Protein AF-A0A6A6MED4-F1 (afdb_monomer)

Solvent-accessible surface area (backbone atoms only — not comparable to full-atom values): 9917 Å² total; per-residue (Å²): 106,81,43,70,59,86,82,68,48,60,81,62,64,52,52,98,90,41,84,28,39,31,24,43,84,86,39,40,51,46,70,70,73,48,76,74,73,55,22,62,49,53,51,54,48,35,76,74,72,52,88,84,48,65,43,88,60,64,95,52,92,71,69,58,45,78,42,70,48,74,38,52,61,80,68,63,95,89,58,59,67,71,60,46,52,56,38,51,54,53,29,74,64,26,31,11,60,83,70,38,28,28,45,46,18,44,32,31,41,21,44,95,86,66,38,67,38,61,69,56,54,77,60,46,29,54,33,47,72,68,51,46,52,50,48,60,33,30,63,26,13,64,72,26,61,83,58,86,82,63,78,54,70,32,72,39,38,60,74,49,40,32,62,89,84,11,53,52,54,75,74,107

Structure (mmCIF, N/CA/C/O backbone):
data_AF-A0A6A6MED4-F1
#
_entry.id   AF-A0A6A6MED4-F1
#
loop_
_atom_site.group_PDB
_atom_site.id
_atom_site.type_symbol
_atom_site.label_atom_id
_atom_site.label_alt_id
_atom_site.label_comp_id
_atom_site.label_asym_id
_atom_site.label_entity_id
_atom_site.label_seq_id
_atom_site.pdbx_PDB_ins_code
_atom_site.Cartn_x
_atom_site.Cartn_y
_atom_site.Cartn_z
_atom_site.occupancy
_atom_site.B_iso_or_equiv
_atom_site.auth_seq_id
_atom_site.auth_comp_id
_atom_site.auth_asym_id
_atom_site.auth_atom_id
_atom_site.pdbx_PDB_model_num
ATOM 1 N N . MET A 1 1 ? -13.338 -22.837 5.989 1.00 87.94 1 MET A N 1
ATOM 2 C CA . MET A 1 1 ? -12.385 -22.627 7.101 1.00 87.94 1 MET A CA 1
ATOM 3 C C . MET A 1 1 ? -11.878 -21.190 7.042 1.00 87.94 1 MET A C 1
ATOM 5 O O . MET A 1 1 ? -11.805 -20.652 5.947 1.00 87.94 1 MET A O 1
ATOM 9 N N . LEU A 1 2 ? -11.573 -20.548 8.177 1.00 92.19 2 LEU A N 1
ATOM 10 C CA . LEU A 1 2 ? -10.933 -19.224 8.168 1.00 92.19 2 LEU A CA 1
ATOM 11 C C . LEU A 1 2 ? -9.407 -19.373 8.134 1.00 92.19 2 LEU A C 1
ATOM 13 O O . LEU A 1 2 ? -8.852 -20.182 8.876 1.00 92.19 2 LEU A O 1
ATOM 17 N N . LYS A 1 3 ? -8.736 -18.579 7.297 1.00 93.06 3 LYS A N 1
ATOM 18 C CA . LYS A 1 3 ? -7.276 -18.570 7.112 1.00 93.06 3 LYS A CA 1
ATOM 19 C C . LYS A 1 3 ? -6.707 -17.153 7.134 1.00 93.06 3 LYS A C 1
ATOM 21 O O . LYS A 1 3 ? -7.428 -16.178 6.936 1.00 93.06 3 LYS A O 1
ATOM 26 N N . ILE A 1 4 ? -5.402 -17.040 7.362 1.00 93.31 4 ILE A N 1
ATOM 27 C CA . ILE A 1 4 ? -4.682 -15.761 7.328 1.00 93.31 4 ILE A CA 1
ATOM 28 C C . ILE A 1 4 ? -4.469 -15.351 5.856 1.00 93.31 4 ILE A C 1
ATOM 30 O O . ILE A 1 4 ? -4.000 -16.183 5.078 1.00 93.31 4 ILE A O 1
ATOM 34 N N . PRO A 1 5 ? -4.773 -14.102 5.451 1.00 92.25 5 PRO A N 1
ATOM 35 C CA . PRO A 1 5 ? -4.517 -13.629 4.094 1.00 92.25 5 PRO A CA 1
ATOM 36 C C . PRO A 1 5 ? -3.013 -13.572 3.795 1.00 92.25 5 PRO A C 1
ATOM 38 O O . PRO A 1 5 ? -2.262 -12.842 4.447 1.00 92.25 5 PRO A O 1
ATOM 41 N N . GLU A 1 6 ? -2.576 -14.307 2.775 1.00 91.12 6 GLU A N 1
ATOM 42 C CA . GLU A 1 6 ? -1.161 -14.438 2.401 1.00 91.12 6 GLU A CA 1
ATOM 43 C C . GLU A 1 6 ? -0.527 -13.088 2.023 1.00 91.12 6 GLU A C 1
ATOM 45 O O . GLU A 1 6 ? 0.561 -12.716 2.482 1.00 91.12 6 GLU A O 1
ATOM 50 N N . HIS A 1 7 ? -1.246 -12.297 1.228 1.00 93.38 7 HIS A N 1
ATOM 51 C CA . HIS A 1 7 ? -0.718 -11.074 0.632 1.00 93.38 7 HIS A CA 1
ATOM 52 C C . HIS A 1 7 ? -1.040 -9.803 1.429 1.00 93.38 7 HIS A C 1
ATOM 54 O O . HIS A 1 7 ? -0.959 -8.691 0.910 1.00 93.38 7 HIS A O 1
ATOM 60 N N . GLN A 1 8 ? -1.343 -9.917 2.728 1.00 93.31 8 GLN A N 1
ATOM 61 C CA . GLN A 1 8 ? -1.569 -8.739 3.566 1.00 93.31 8 GLN A CA 1
ATOM 62 C C . GLN A 1 8 ? -0.283 -7.896 3.694 1.00 93.31 8 GLN A C 1
ATOM 64 O O . GLN A 1 8 ? 0.747 -8.363 4.206 1.00 93.31 8 GLN A O 1
ATOM 69 N N . VAL A 1 9 ? -0.346 -6.633 3.254 1.00 93.88 9 VAL A N 1
ATOM 70 C CA . VAL A 1 9 ? 0.779 -5.675 3.297 1.00 93.88 9 VAL A CA 1
ATOM 71 C C . VAL A 1 9 ? 0.635 -4.590 4.369 1.00 93.88 9 VAL A C 1
ATOM 73 O O . VAL A 1 9 ? 1.629 -3.979 4.751 1.00 93.88 9 VAL A O 1
ATOM 76 N N . ALA A 1 10 ? -0.575 -4.360 4.885 1.00 92.12 10 ALA A N 1
ATOM 77 C CA . ALA A 1 10 ? -0.867 -3.336 5.887 1.00 92.12 10 ALA A CA 1
ATOM 78 C C . ALA A 1 10 ? -1.940 -3.802 6.891 1.00 92.12 10 ALA A C 1
ATOM 80 O O . ALA A 1 10 ? -2.568 -4.845 6.720 1.00 92.12 10 ALA A O 1
ATOM 81 N N . GLY A 1 11 ? -2.154 -3.020 7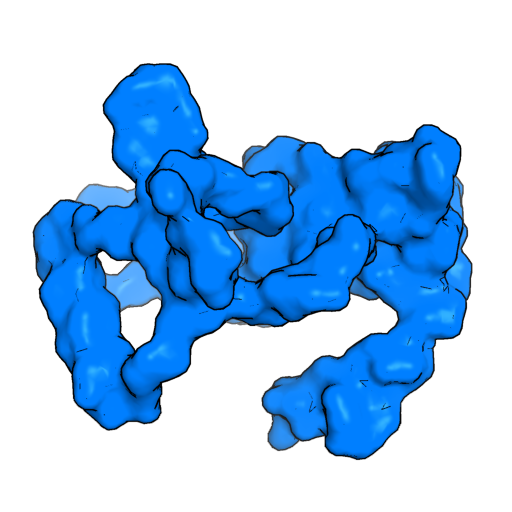.953 1.00 89.44 11 GLY A N 1
ATOM 82 C CA . GLY A 1 11 ? -3.084 -3.364 9.037 1.00 89.44 11 GLY A CA 1
ATOM 83 C C . GLY A 1 11 ? -2.508 -4.365 10.047 1.00 89.44 11 GLY A C 1
ATOM 84 O O . GLY A 1 11 ? -1.309 -4.647 10.035 1.00 89.44 11 GLY A O 1
ATOM 85 N N . HIS A 1 12 ? -3.356 -4.854 10.955 1.00 88.69 12 HIS A N 1
ATOM 86 C CA . HIS A 1 12 ? -2.990 -5.890 11.924 1.00 88.69 12 HIS A CA 1
ATOM 87 C C . HIS A 1 12 ? -3.063 -7.263 11.255 1.00 88.69 12 HIS A C 1
ATOM 89 O O . HIS A 1 12 ? -4.099 -7.625 10.690 1.00 88.69 12 HIS A O 1
ATOM 95 N N . LYS A 1 13 ? -1.952 -8.001 11.289 1.00 88.75 13 LYS A N 1
ATOM 96 C CA . LYS A 1 13 ? -1.906 -9.393 10.840 1.00 88.75 13 LYS A CA 1
ATOM 97 C C . LYS A 1 13 ? -2.374 -10.291 11.973 1.00 88.75 13 LYS A C 1
ATOM 99 O O . LYS A 1 13 ? -2.020 -10.042 13.122 1.00 88.75 13 LYS A O 1
ATOM 104 N N . ALA A 1 14 ? -3.133 -11.326 11.635 1.00 90.50 14 ALA A N 1
ATOM 105 C CA . ALA A 1 14 ? -3.451 -12.373 12.588 1.00 90.50 14 ALA A CA 1
ATOM 106 C C . ALA A 1 14 ? -2.176 -13.193 12.841 1.00 90.50 14 ALA A C 1
ATOM 108 O O . ALA A 1 14 ? -1.680 -13.858 11.934 1.00 90.50 14 ALA A O 1
ATOM 109 N N . CYS A 1 15 ? -1.592 -13.087 14.033 1.00 87.88 15 CYS A N 1
ATOM 110 C CA . CYS A 1 15 ? -0.413 -13.860 14.428 1.00 87.88 15 CYS A CA 1
ATOM 111 C C . CYS A 1 15 ? -0.277 -13.912 15.955 1.00 87.88 15 CYS A C 1
ATOM 113 O O . CYS A 1 15 ? -0.666 -12.973 16.641 1.00 87.88 15 CYS A O 1
ATOM 115 N N . HIS A 1 16 ? 0.286 -14.999 16.493 1.00 85.62 16 HIS A N 1
ATOM 116 C CA . HIS A 1 16 ? 0.609 -15.136 17.926 1.00 85.62 16 HIS A CA 1
ATOM 117 C C . HIS A 1 16 ? -0.554 -14.793 18.883 1.00 85.62 16 HIS A C 1
ATOM 119 O O . HIS A 1 16 ? -0.364 -14.104 19.881 1.00 85.62 16 HIS A O 1
ATOM 125 N N . GLY A 1 17 ? -1.776 -15.230 18.559 1.00 82.12 17 GLY A N 1
ATOM 126 C CA . GLY A 1 17 ? -2.973 -14.950 19.366 1.00 82.12 17 GLY A CA 1
ATOM 127 C C . GLY A 1 17 ? -3.565 -13.546 19.186 1.00 82.12 17 GLY A C 1
ATOM 128 O O . GLY A 1 17 ? -4.625 -13.265 19.738 1.00 82.12 17 GLY A O 1
ATOM 129 N N . LEU A 1 18 ? -2.940 -12.677 18.385 1.00 86.50 18 LEU A N 1
ATOM 130 C CA . LEU A 1 18 ? -3.517 -11.396 17.989 1.00 86.50 18 LEU A CA 1
ATOM 131 C C . LEU A 1 18 ? -4.531 -11.607 16.868 1.00 86.50 18 LEU A C 1
ATOM 133 O O . LEU A 1 18 ? -4.227 -12.223 15.841 1.00 86.50 18 LEU A O 1
ATOM 137 N N . LEU A 1 19 ? -5.725 -11.049 17.050 1.00 88.88 19 LEU A N 1
ATOM 138 C CA . LEU A 1 19 ? -6.741 -11.024 16.012 1.00 88.88 19 LEU A CA 1
ATOM 139 C C . LEU A 1 19 ? -6.333 -10.034 14.909 1.00 88.88 19 LEU A C 1
ATOM 141 O O . LEU A 1 19 ? -5.978 -8.883 15.164 1.00 88.88 19 LEU A O 1
ATOM 145 N N . GLY A 1 20 ? -6.402 -10.490 13.665 1.00 92.81 20 GLY A N 1
ATOM 146 C CA . GLY A 1 20 ? -6.184 -9.678 12.475 1.00 92.81 20 GLY A CA 1
ATOM 147 C C . GLY A 1 20 ? -7.156 -10.081 11.379 1.00 92.81 20 GLY A C 1
ATOM 148 O O . GLY A 1 20 ? -8.110 -10.815 11.632 1.00 92.81 20 GLY A O 1
ATOM 149 N N . ALA A 1 21 ? -6.930 -9.583 10.167 1.00 93.25 21 ALA A N 1
ATOM 150 C CA . ALA A 1 21 ? -7.777 -9.962 9.047 1.00 93.25 21 ALA A CA 1
ATOM 151 C C . ALA A 1 21 ? -7.709 -11.470 8.765 1.00 93.25 21 ALA A C 1
ATOM 153 O O . ALA A 1 21 ? -6.644 -12.079 8.880 1.00 93.25 21 ALA A O 1
ATOM 154 N N . LEU A 1 22 ? -8.848 -12.039 8.379 1.00 94.31 22 LEU A N 1
ATOM 155 C CA . LEU A 1 22 ? -9.012 -13.438 7.999 1.00 94.31 22 LEU A CA 1
ATOM 156 C C . LEU A 1 22 ? -9.726 -13.532 6.652 1.00 94.31 22 LEU A C 1
ATOM 158 O O . LEU A 1 22 ? -10.355 -12.579 6.201 1.00 94.31 22 LEU A O 1
ATOM 162 N N . MET A 1 23 ? -9.636 -14.689 6.013 1.00 93.12 23 MET A N 1
ATOM 163 C CA . MET A 1 23 ? -10.315 -14.989 4.758 1.00 93.12 23 MET A CA 1
ATOM 164 C C . MET A 1 23 ? -10.987 -16.355 4.841 1.00 93.12 23 MET A C 1
ATOM 166 O O . MET A 1 23 ? -10.463 -17.242 5.514 1.00 93.12 23 MET A O 1
ATOM 170 N N . ASP A 1 24 ? -12.120 -16.538 4.169 1.00 92.94 24 ASP A N 1
ATOM 171 C CA . ASP A 1 24 ? -12.714 -17.865 3.982 1.00 92.94 24 ASP A CA 1
ATOM 172 C C . ASP A 1 24 ? -12.263 -18.537 2.670 1.00 92.94 24 ASP A C 1
ATOM 174 O O . ASP A 1 24 ? -11.479 -17.994 1.888 1.00 92.94 24 ASP A O 1
ATOM 178 N N . ASP A 1 25 ? -12.757 -19.747 2.420 1.00 91.69 25 ASP A N 1
ATOM 179 C CA . ASP A 1 25 ? -12.428 -20.501 1.205 1.00 91.69 25 ASP A CA 1
ATOM 180 C C . ASP A 1 25 ? -13.105 -19.938 -0.057 1.00 91.69 25 ASP A C 1
ATOM 182 O O . ASP A 1 25 ? -12.711 -20.287 -1.166 1.00 91.69 25 ASP A O 1
ATOM 186 N N . SER A 1 26 ? -14.083 -19.036 0.096 1.00 90.06 26 SER A N 1
ATOM 187 C CA . SER A 1 26 ? -14.739 -18.329 -1.011 1.00 90.06 26 SER A CA 1
ATOM 188 C C . SER A 1 26 ? -14.033 -17.024 -1.402 1.00 90.06 26 SER A C 1
ATOM 190 O O . SER A 1 26 ? -14.463 -16.347 -2.334 1.00 90.06 26 SER A O 1
ATOM 192 N N . GLY A 1 27 ? -12.948 -16.661 -0.706 1.00 88.25 27 GLY A N 1
ATOM 193 C CA . GLY A 1 27 ? -12.207 -15.423 -0.946 1.00 88.25 27 GLY A CA 1
ATOM 194 C C . GLY A 1 27 ? -12.848 -14.184 -0.315 1.00 88.25 27 GLY A C 1
ATOM 195 O O . GLY A 1 27 ? -12.511 -13.064 -0.697 1.00 88.25 27 GLY A O 1
ATOM 196 N N . ARG A 1 28 ? -13.773 -14.342 0.644 1.00 90.25 28 ARG A N 1
ATOM 197 C CA . ARG A 1 28 ? -14.314 -13.205 1.406 1.00 90.25 28 ARG A CA 1
ATOM 198 C C . ARG A 1 28 ? -13.324 -12.773 2.472 1.00 90.25 28 ARG A C 1
ATOM 200 O O . ARG A 1 28 ? -12.792 -13.607 3.204 1.00 90.25 28 ARG A O 1
ATOM 207 N N . PHE A 1 29 ? -13.113 -11.466 2.573 1.00 91.00 29 PHE A N 1
ATOM 208 C CA . PHE A 1 29 ? -12.184 -10.863 3.518 1.00 91.00 29 PHE A CA 1
ATOM 209 C C . PHE A 1 29 ? -12.921 -10.374 4.772 1.00 91.00 29 PHE A C 1
ATOM 211 O O . PHE A 1 29 ? -13.834 -9.553 4.700 1.00 91.00 29 PHE A O 1
ATOM 218 N N . TYR A 1 30 ? -12.494 -10.854 5.936 1.00 92.25 30 TYR A N 1
ATOM 219 C CA . TYR A 1 30 ? -13.060 -10.538 7.243 1.00 92.25 30 TYR A CA 1
ATOM 220 C C . TYR A 1 30 ? -12.079 -9.678 8.027 1.00 92.25 30 TYR A C 1
ATOM 222 O O . TYR A 1 30 ? -11.047 -10.153 8.507 1.00 92.25 30 TYR A O 1
ATOM 230 N N . LYS A 1 31 ? -12.403 -8.394 8.169 1.00 92.00 31 LYS A N 1
ATOM 231 C CA . LYS A 1 31 ? -11.623 -7.449 8.965 1.00 92.00 31 LYS A CA 1
ATOM 232 C C . LYS A 1 31 ? -12.239 -7.324 10.366 1.00 92.00 31 LYS A C 1
ATOM 234 O O . LYS A 1 31 ? -13.412 -6.969 10.461 1.00 92.00 31 LYS A O 1
ATOM 239 N N . PRO A 1 32 ? -11.476 -7.564 11.447 1.00 93.19 32 PRO A N 1
ATOM 240 C CA . PRO A 1 32 ? -11.947 -7.307 12.802 1.00 93.19 32 PRO A CA 1
ATOM 241 C C . PRO A 1 32 ? -12.341 -5.843 12.977 1.00 93.19 32 PRO A C 1
ATOM 243 O O . PRO A 1 32 ? -11.618 -4.946 12.525 1.00 93.19 32 PRO A O 1
ATOM 246 N N . LEU A 1 33 ? -13.462 -5.609 13.658 1.00 93.00 33 LEU A N 1
ATOM 247 C CA . LEU A 1 33 ? -13.862 -4.259 14.031 1.00 93.00 33 LEU A CA 1
ATOM 248 C C . LEU A 1 33 ? -12.828 -3.682 14.991 1.00 93.00 33 LEU A C 1
ATOM 250 O O . LEU A 1 33 ? -12.393 -4.342 15.932 1.00 93.00 33 LEU A O 1
ATOM 254 N N . GLN A 1 34 ? -12.399 -2.459 14.705 1.00 90.31 34 GLN A N 1
ATOM 255 C CA . GLN A 1 34 ? -11.496 -1.743 15.592 1.00 90.31 34 GLN A CA 1
ATOM 256 C C . GLN A 1 34 ? -12.268 -1.197 16.789 1.00 90.31 34 GLN A C 1
ATOM 258 O O . GLN A 1 34 ? -13.436 -0.836 16.645 1.00 90.31 34 GLN A O 1
ATOM 263 N N . ASP A 1 35 ? -11.571 -1.065 17.915 1.00 86.56 35 ASP A N 1
ATOM 264 C CA . ASP A 1 35 ? -12.110 -0.430 19.114 1.00 86.56 35 ASP A CA 1
ATOM 265 C C . ASP A 1 35 ? -12.560 1.016 18.854 1.00 86.56 35 ASP A C 1
ATOM 267 O O . ASP A 1 35 ? -12.169 1.669 17.869 1.00 86.56 35 ASP A O 1
ATOM 271 N N . ASP A 1 36 ? -13.336 1.527 19.808 1.00 85.88 36 ASP A N 1
ATOM 272 C CA . ASP A 1 36 ? -13.937 2.857 19.794 1.00 85.88 36 ASP A CA 1
ATOM 273 C C . ASP A 1 36 ? -14.889 3.049 18.600 1.00 85.88 36 ASP A C 1
ATOM 275 O O . ASP A 1 36 ? -15.359 2.110 17.959 1.00 85.88 36 ASP A O 1
ATOM 279 N N . GLU A 1 37 ? -15.134 4.305 18.241 1.00 89.31 37 GLU A N 1
ATOM 280 C CA . GLU A 1 37 ? -15.983 4.699 17.117 1.00 89.31 37 GLU A CA 1
ATOM 281 C C . GLU A 1 37 ? -15.449 4.274 15.735 1.00 89.31 37 GLU A C 1
ATOM 283 O O . GLU A 1 37 ? -16.112 4.488 14.724 1.00 89.31 37 GLU A O 1
ATOM 288 N N . ARG A 1 38 ? -14.249 3.688 15.635 1.00 90.44 38 ARG A N 1
ATOM 289 C CA . ARG A 1 38 ? -13.646 3.332 14.337 1.00 90.44 38 ARG A CA 1
ATOM 290 C C . ARG A 1 38 ? -14.356 2.152 13.681 1.00 90.44 38 ARG A C 1
ATOM 292 O O . ARG A 1 38 ? -14.674 2.236 12.497 1.00 90.44 38 ARG A O 1
ATOM 299 N N . GLY A 1 39 ? -14.615 1.084 14.438 1.00 92.75 39 GLY A N 1
ATOM 300 C CA . GLY A 1 39 ? -15.337 -0.091 13.950 1.00 92.75 39 GLY A CA 1
ATOM 301 C C . GLY A 1 39 ? -16.755 0.252 13.473 1.00 92.75 39 GLY A C 1
ATOM 302 O O . GLY A 1 39 ? -17.054 0.038 12.296 1.00 92.75 39 GLY A O 1
ATOM 303 N N . PRO A 1 40 ? -17.610 0.852 14.324 1.00 93.50 40 PRO A N 1
ATOM 304 C CA . PRO A 1 40 ? -18.970 1.244 13.946 1.00 93.50 40 PRO A CA 1
ATOM 305 C C . PRO A 1 40 ? -19.039 2.222 12.765 1.00 93.50 40 PRO A C 1
ATOM 307 O O . PRO A 1 40 ? -19.928 2.101 11.917 1.00 93.50 40 PRO A O 1
ATOM 310 N N . ARG A 1 41 ? -18.087 3.162 12.651 1.00 92.31 41 ARG A N 1
ATOM 311 C CA . ARG A 1 41 ? -18.010 4.075 11.497 1.00 92.31 41 ARG A CA 1
ATOM 312 C C . ARG A 1 41 ? -17.665 3.351 10.204 1.00 92.31 41 ARG A C 1
ATOM 314 O O . ARG A 1 41 ? -18.262 3.659 9.178 1.00 92.31 41 ARG A O 1
ATOM 321 N N . GLU A 1 42 ? -16.731 2.401 10.238 1.00 92.56 42 GLU A N 1
ATOM 322 C CA . GLU A 1 42 ? -16.388 1.601 9.058 1.00 92.56 42 GLU A CA 1
ATOM 323 C C . GLU A 1 42 ? -17.582 0.752 8.599 1.00 92.56 42 GLU A C 1
ATOM 325 O O . GLU A 1 42 ? -17.896 0.741 7.411 1.00 92.56 42 GLU A O 1
ATOM 330 N N . VAL A 1 43 ? -18.311 0.128 9.532 1.00 92.44 43 VAL A N 1
ATOM 331 C CA . VAL A 1 43 ? -19.543 -0.622 9.223 1.00 92.44 43 VAL A CA 1
ATOM 332 C C . VAL A 1 43 ? -20.601 0.285 8.600 1.00 92.44 43 VAL A C 1
ATOM 334 O O . VAL A 1 43 ? -21.133 -0.040 7.542 1.00 92.44 43 VAL A O 1
ATOM 337 N N . THR A 1 44 ? -20.877 1.436 9.219 1.00 92.81 44 THR A N 1
ATOM 338 C CA . THR A 1 44 ? -21.852 2.413 8.705 1.00 92.81 44 THR A CA 1
ATOM 339 C C . THR A 1 44 ? -21.475 2.906 7.306 1.00 92.81 44 THR A C 1
ATOM 341 O O . THR A 1 44 ? -22.345 3.051 6.449 1.00 92.81 44 THR A O 1
ATOM 344 N N . PHE A 1 45 ? -20.183 3.138 7.052 1.00 92.31 45 PHE A N 1
ATOM 345 C CA . PHE A 1 45 ? -19.688 3.540 5.737 1.00 92.31 45 PHE A CA 1
ATOM 346 C C . PHE A 1 45 ? -19.930 2.459 4.678 1.00 92.31 45 PHE A C 1
ATOM 348 O O . PHE A 1 45 ? -20.496 2.753 3.630 1.00 92.31 45 PHE A O 1
ATOM 355 N N . TYR A 1 46 ? -19.553 1.204 4.936 1.00 90.94 46 TYR A N 1
ATOM 356 C CA . TYR A 1 46 ? -19.780 0.139 3.955 1.00 90.94 46 TYR A CA 1
ATOM 357 C C . TYR A 1 46 ? -21.272 -0.149 3.756 1.00 90.94 46 TYR A C 1
ATOM 359 O O . TYR A 1 46 ? -21.709 -0.317 2.622 1.00 90.94 46 TYR A O 1
ATOM 367 N N . ALA A 1 47 ? -22.081 -0.104 4.817 1.00 90.62 47 ALA A N 1
ATOM 368 C CA . ALA A 1 47 ? -23.529 -0.274 4.709 1.00 90.62 47 ALA A CA 1
ATOM 369 C C . ALA A 1 47 ? -24.197 0.788 3.813 1.00 90.62 4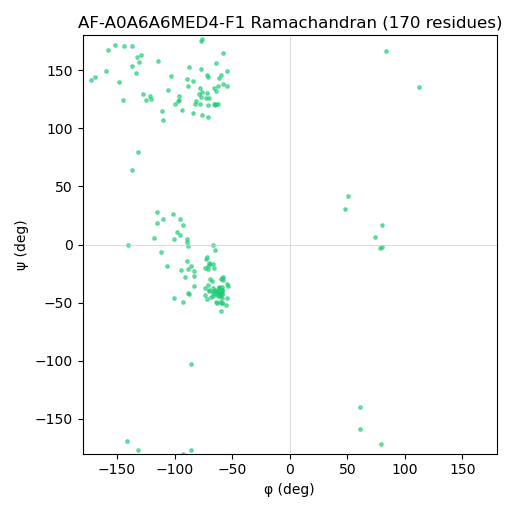7 ALA A C 1
ATOM 371 O O . ALA A 1 47 ? -25.207 0.487 3.181 1.00 90.62 47 ALA A O 1
ATOM 372 N N . SER A 1 48 ? -23.643 2.006 3.738 1.00 91.31 48 SER A N 1
ATOM 373 C CA . SER A 1 48 ? -24.166 3.073 2.875 1.00 91.31 48 SER A CA 1
ATOM 374 C C . SER A 1 48 ? -23.550 3.106 1.473 1.00 91.31 48 SER A C 1
ATOM 376 O O . SER A 1 48 ? -24.208 3.561 0.541 1.00 91.31 48 SER A O 1
ATOM 378 N N . PHE A 1 49 ? -22.307 2.641 1.310 1.00 87.94 49 PHE A N 1
ATOM 379 C CA . PHE A 1 49 ? -21.548 2.796 0.067 1.00 87.94 49 PHE A CA 1
ATOM 380 C C . PHE A 1 49 ? -21.529 1.541 -0.814 1.00 87.94 49 PHE A C 1
ATOM 382 O O . PHE A 1 49 ? -21.686 1.638 -2.029 1.00 87.94 49 PHE A O 1
ATOM 389 N N . SER A 1 50 ? -21.276 0.362 -0.239 1.00 74.25 50 SER A N 1
ATOM 390 C CA . SER A 1 50 ? -21.080 -0.878 -0.998 1.00 74.25 50 SER A CA 1
ATOM 391 C C . SER A 1 50 ? -20.978 -2.092 -0.081 1.00 74.25 50 SER A C 1
ATOM 393 O O . SER A 1 50 ? -20.295 -2.061 0.941 1.00 74.25 50 SER A O 1
ATOM 395 N N . SER A 1 51 ? -21.563 -3.211 -0.508 1.00 66.75 51 SER A N 1
ATOM 396 C CA . SER A 1 51 ? -21.478 -4.500 0.184 1.00 66.75 51 SER A CA 1
ATOM 397 C C . SER A 1 51 ? -20.413 -5.450 -0.385 1.00 66.75 51 SER A C 1
ATOM 399 O O . SER A 1 51 ? -20.434 -6.638 -0.060 1.00 66.75 51 SER A O 1
ATOM 401 N N . ASN A 1 52 ? -19.515 -4.996 -1.273 1.00 74.12 52 ASN A N 1
ATOM 402 C CA . ASN A 1 52 ? -18.486 -5.882 -1.828 1.00 74.12 52 ASN A CA 1
ATOM 403 C C . ASN A 1 52 ? -17.361 -6.125 -0.809 1.00 74.12 52 ASN A C 1
ATOM 405 O O . ASN A 1 52 ? -16.581 -5.227 -0.503 1.00 74.12 52 ASN A O 1
ATOM 409 N N . THR A 1 53 ? -17.269 -7.360 -0.315 1.00 78.12 53 THR A N 1
ATOM 410 C CA . THR A 1 53 ? -16.274 -7.804 0.675 1.00 78.12 53 THR A CA 1
ATOM 411 C C . THR A 1 53 ? -15.305 -8.850 0.113 1.00 78.12 53 THR A C 1
ATOM 413 O O . THR A 1 53 ? -14.715 -9.619 0.879 1.00 78.12 53 THR A O 1
ATOM 416 N N . MET A 1 54 ? -15.197 -8.968 -1.215 1.00 84.31 54 MET A N 1
ATOM 417 C CA . MET A 1 54 ? -14.251 -9.893 -1.840 1.00 84.31 54 MET A CA 1
ATOM 418 C C . MET A 1 54 ? -12.812 -9.411 -1.665 1.00 84.31 54 MET A C 1
ATOM 420 O O . MET A 1 54 ? -12.533 -8.211 -1.708 1.00 84.31 54 MET A O 1
ATOM 424 N N . ASP A 1 55 ? -11.893 -10.359 -1.492 1.00 84.50 55 ASP A N 1
ATOM 425 C CA . ASP A 1 55 ? -10.469 -10.072 -1.566 1.00 84.50 55 ASP A CA 1
ATOM 426 C C . ASP A 1 55 ? -10.101 -9.573 -2.968 1.00 84.50 55 ASP A C 1
ATOM 428 O O . ASP A 1 55 ? -10.280 -10.269 -3.969 1.00 84.50 55 ASP A O 1
ATOM 432 N N . VAL A 1 56 ? -9.559 -8.358 -3.024 1.00 88.12 56 VAL A N 1
ATOM 433 C CA . VAL A 1 56 ? -9.210 -7.663 -4.268 1.00 88.12 56 VAL A CA 1
ATOM 434 C C . VAL A 1 56 ? -8.094 -8.356 -5.045 1.00 88.12 56 VAL A C 1
ATOM 436 O O . VAL A 1 56 ? -7.960 -8.119 -6.242 1.00 88.12 56 VAL A O 1
ATOM 439 N N . VAL A 1 57 ? -7.300 -9.210 -4.390 1.00 90.38 57 VAL A N 1
ATOM 440 C CA . VAL A 1 57 ? -6.249 -9.991 -5.059 1.00 90.38 57 VAL A CA 1
ATOM 441 C C . VAL A 1 57 ? -6.653 -11.432 -5.349 1.00 90.38 57 VAL A C 1
ATOM 443 O O . VAL A 1 57 ? -5.844 -12.195 -5.878 1.00 90.38 57 VAL A O 1
ATOM 446 N N . SER A 1 58 ? -7.904 -11.810 -5.072 1.00 86.94 58 SER A N 1
ATOM 447 C CA . SER A 1 58 ? -8.411 -13.132 -5.435 1.00 86.94 58 SER A CA 1
ATOM 448 C C . SER A 1 58 ? -8.219 -13.388 -6.936 1.00 86.94 58 SER A C 1
ATOM 450 O O . SER A 1 58 ? -8.408 -12.499 -7.769 1.00 86.94 58 SER A O 1
ATOM 452 N N . GLY A 1 59 ? -7.764 -14.592 -7.283 1.00 87.19 59 GLY A N 1
ATOM 453 C CA . GLY A 1 59 ? -7.455 -14.981 -8.664 1.00 87.19 59 GLY A CA 1
ATOM 454 C C . GLY A 1 59 ? -6.101 -14.503 -9.207 1.00 87.19 59 GLY A C 1
ATOM 455 O O . GLY A 1 59 ? -5.750 -14.873 -10.325 1.00 87.19 59 GLY A O 1
ATOM 456 N N . HIS A 1 60 ? -5.309 -13.742 -8.443 1.00 90.50 60 HIS A N 1
ATOM 457 C CA . HIS A 1 60 ? -3.965 -13.324 -8.852 1.00 90.50 60 HIS A CA 1
ATOM 458 C C . HIS A 1 60 ? -2.903 -14.216 -8.204 1.00 90.50 60 HIS A C 1
ATOM 460 O O . HIS A 1 60 ? -2.804 -14.270 -6.983 1.00 90.50 60 HIS A O 1
ATOM 466 N N . SER A 1 61 ? -2.077 -14.895 -9.007 1.00 89.88 61 SER A N 1
ATOM 467 C CA . SER A 1 61 ? -1.071 -15.835 -8.477 1.00 89.88 61 SER A CA 1
ATOM 468 C C . SER A 1 61 ? 0.123 -15.149 -7.811 1.00 89.88 61 SER A C 1
ATOM 470 O O . SER A 1 61 ? 0.639 -15.645 -6.819 1.00 89.88 61 SER A O 1
ATOM 472 N N . HIS A 1 62 ? 0.582 -14.018 -8.358 1.00 93.06 62 HIS A N 1
ATOM 473 C CA . HIS A 1 62 ? 1.764 -13.308 -7.858 1.00 93.06 62 HIS A CA 1
ATOM 474 C C . HIS A 1 62 ? 1.528 -11.790 -7.801 1.00 93.06 62 HIS A C 1
ATOM 476 O O . HIS A 1 62 ? 2.148 -11.035 -8.553 1.00 93.06 62 HIS A O 1
ATOM 482 N N . PRO A 1 63 ? 0.591 -11.315 -6.961 1.00 95.06 63 PRO A N 1
ATOM 483 C CA . PRO A 1 63 ? 0.206 -9.914 -6.962 1.00 95.06 63 PRO A CA 1
ATOM 484 C C . PRO A 1 63 ? 1.303 -9.032 -6.351 1.00 95.06 63 PRO A C 1
ATOM 486 O O . PRO A 1 63 ? 1.727 -9.217 -5.203 1.00 95.06 63 PRO A O 1
ATOM 489 N N . SER A 1 64 ? 1.713 -8.020 -7.114 1.00 96.12 64 SER A N 1
ATOM 490 C CA . SER A 1 64 ? 2.439 -6.856 -6.607 1.00 96.12 64 SER A CA 1
ATOM 491 C C . SER A 1 64 ? 1.431 -5.856 -6.032 1.00 96.12 64 SER A C 1
ATOM 493 O O . SER A 1 64 ? 0.527 -5.406 -6.730 1.00 96.12 64 SER A O 1
ATOM 495 N N . ILE A 1 65 ? 1.563 -5.522 -4.749 1.00 96.38 65 ILE A N 1
ATOM 496 C CA . ILE A 1 65 ? 0.594 -4.747 -3.970 1.00 96.38 65 ILE A CA 1
ATOM 497 C C . ILE A 1 65 ? 1.300 -3.575 -3.296 1.00 96.38 65 ILE A C 1
ATOM 499 O O . ILE A 1 65 ? 2.274 -3.746 -2.559 1.00 96.38 65 ILE A O 1
ATOM 503 N N . MET A 1 66 ? 0.737 -2.384 -3.468 1.00 96.06 66 MET A N 1
ATOM 504 C CA . MET A 1 66 ? 1.152 -1.173 -2.773 1.00 96.06 66 MET A CA 1
ATOM 505 C C . MET A 1 66 ? -0.033 -0.607 -1.993 1.00 96.06 66 MET A C 1
ATOM 507 O O . MET A 1 66 ? -1.108 -0.396 -2.546 1.00 96.06 66 MET A O 1
ATOM 511 N N . TYR A 1 67 ? 0.168 -0.343 -0.703 1.00 96.50 67 TYR A N 1
ATOM 512 C CA . TYR A 1 67 ? -0.835 0.285 0.148 1.00 96.50 67 TYR A CA 1
ATOM 513 C C . TYR A 1 67 ? -0.388 1.697 0.529 1.00 96.50 67 TYR A C 1
ATOM 515 O O . TYR A 1 67 ? 0.583 1.879 1.275 1.00 96.50 67 TYR A O 1
ATOM 523 N N . SER A 1 68 ? -1.142 2.686 0.055 1.00 96.31 68 SER A N 1
ATOM 524 C CA . SER A 1 68 ? -0.918 4.105 0.326 1.00 96.31 68 SER A CA 1
ATOM 525 C C . SER A 1 68 ? -1.949 4.639 1.310 1.00 96.31 68 SER A C 1
ATOM 527 O O . SER A 1 68 ? -3.151 4.431 1.163 1.00 96.31 68 SER A O 1
ATOM 529 N N . LYS A 1 69 ? -1.482 5.370 2.320 1.00 96.12 69 LYS A N 1
ATOM 530 C CA . LYS A 1 69 ? -2.344 6.150 3.203 1.00 96.12 69 LYS A CA 1
ATOM 531 C C . LYS A 1 69 ? -2.436 7.573 2.668 1.00 96.12 69 LYS A C 1
ATOM 533 O O . LYS A 1 69 ? -1.426 8.271 2.633 1.00 96.12 69 LYS A O 1
ATOM 538 N N . ILE A 1 70 ? -3.642 7.964 2.269 1.00 96.94 70 ILE A N 1
ATOM 539 C CA . ILE A 1 70 ? -3.942 9.252 1.640 1.00 96.94 70 ILE A CA 1
ATOM 540 C C . ILE A 1 70 ? -4.274 10.309 2.702 1.00 96.94 70 ILE A C 1
ATOM 542 O O . ILE A 1 70 ? -4.910 10.005 3.712 1.0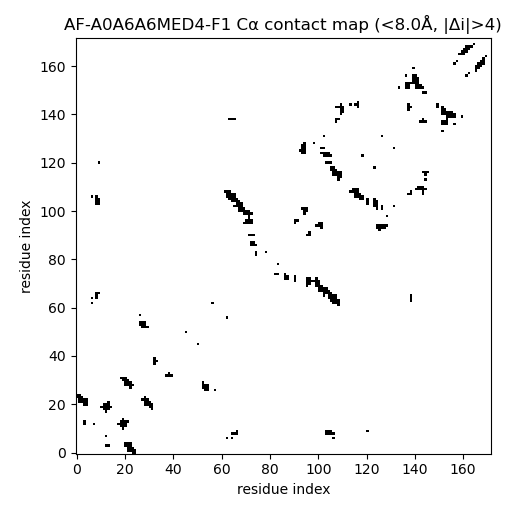0 96.94 70 ILE A O 1
ATOM 546 N N . GLY A 1 71 ? -3.831 11.541 2.458 1.00 96.56 71 GLY A N 1
ATOM 547 C CA . GLY A 1 71 ? -4.056 12.724 3.280 1.00 96.56 71 GLY A CA 1
ATOM 548 C C . GLY A 1 71 ? -2.783 13.257 3.944 1.00 96.56 71 GLY A C 1
ATOM 549 O O . GLY A 1 71 ? -2.025 12.517 4.576 1.00 96.56 71 GLY A O 1
ATOM 550 N N . SER A 1 72 ? -2.601 14.581 3.901 1.00 95.31 72 SER A N 1
ATOM 551 C CA . SER A 1 72 ? -1.594 15.293 4.709 1.00 95.31 72 SER A CA 1
ATOM 552 C C . SER A 1 72 ? -1.926 15.300 6.206 1.00 95.31 72 SER A C 1
ATOM 554 O O . SER A 1 72 ? -1.057 15.475 7.064 1.00 95.31 72 SER A O 1
ATOM 556 N N . ARG A 1 73 ? -3.185 15.005 6.537 1.00 95.06 73 ARG A N 1
ATOM 557 C CA . ARG A 1 73 ? -3.711 14.794 7.884 1.00 95.06 73 ARG A CA 1
ATOM 558 C C . ARG A 1 73 ? -4.304 13.390 7.978 1.00 95.06 73 ARG A C 1
ATOM 560 O O . ARG A 1 73 ? -5.172 13.050 7.188 1.00 95.06 73 ARG A O 1
ATOM 567 N N . THR A 1 74 ? -3.867 12.583 8.951 1.00 94.56 74 THR A N 1
ATOM 568 C CA . THR A 1 74 ? -4.364 11.195 9.118 1.00 94.56 74 THR A CA 1
ATOM 569 C C . THR A 1 74 ? -5.120 10.961 10.423 1.00 94.56 74 THR A C 1
ATOM 571 O O . THR A 1 74 ? -5.122 9.849 10.952 1.00 94.56 74 THR A O 1
ATOM 574 N N . TRP A 1 75 ? -5.734 12.017 10.946 1.00 93.50 75 TRP A N 1
ATOM 575 C CA . TRP A 1 75 ? -6.660 11.998 12.073 1.00 93.50 75 TRP A CA 1
ATOM 576 C C . TRP A 1 75 ? -7.917 12.791 11.696 1.00 93.50 75 TRP A C 1
ATOM 578 O O . TRP A 1 75 ? -7.867 13.640 10.804 1.00 93.50 75 TRP A O 1
ATOM 588 N N . TYR A 1 76 ? -9.033 12.512 12.365 1.00 89.69 76 TYR A N 1
ATOM 589 C CA . TYR A 1 76 ? -10.299 13.227 12.188 1.00 89.69 76 TYR A CA 1
ATOM 590 C C . TYR A 1 76 ? -10.664 13.995 13.469 1.00 89.69 76 TYR A C 1
ATOM 592 O O . TYR A 1 76 ? -10.157 13.643 14.532 1.00 89.69 76 TYR A O 1
ATOM 600 N N . PRO A 1 77 ? -11.506 15.045 13.400 1.00 87.25 77 PRO A N 1
ATOM 601 C CA . PRO A 1 77 ? -11.697 15.981 14.514 1.00 87.25 77 PRO A CA 1
ATOM 602 C C . PRO A 1 77 ? -12.198 15.360 15.825 1.00 87.25 77 PRO A C 1
ATOM 604 O O . PRO A 1 77 ? -11.899 15.885 16.886 1.00 87.25 77 PRO A O 1
ATOM 607 N N . GLN A 1 78 ? -12.949 14.257 15.766 1.00 88.06 78 GLN A N 1
ATOM 608 C CA . GLN A 1 78 ? -13.570 13.624 16.939 1.00 88.06 78 GLN A CA 1
ATOM 609 C C . GLN A 1 78 ? -12.721 12.510 17.581 1.00 88.06 78 GLN A C 1
ATOM 611 O O . GLN A 1 78 ? -13.273 11.674 18.291 1.00 88.06 78 GLN A O 1
ATOM 616 N N . VAL A 1 79 ? -11.418 12.421 17.290 1.00 89.19 79 VAL A N 1
ATOM 617 C CA . VAL A 1 79 ? -10.537 11.458 17.980 1.00 89.19 79 VAL A CA 1
ATOM 618 C C . VAL A 1 79 ? -9.964 12.036 19.276 1.00 89.19 79 VAL A C 1
ATOM 620 O O . VAL A 1 79 ? -9.764 13.248 19.355 1.00 89.19 79 VAL A O 1
ATOM 623 N N . PRO A 1 80 ? -9.632 11.180 20.257 1.00 92.31 80 PRO A N 1
ATOM 624 C CA . PRO A 1 80 ? -8.875 11.574 21.442 1.00 92.31 80 PRO A CA 1
ATOM 625 C C . PRO A 1 80 ? -7.536 12.260 21.120 1.00 92.31 80 PRO A C 1
ATOM 627 O O . PRO A 1 80 ? -6.887 11.954 20.115 1.00 92.31 80 PRO A O 1
ATOM 630 N N . GLU A 1 81 ? -7.100 13.165 21.998 1.00 93.62 81 GLU A N 1
ATOM 631 C CA . GLU A 1 81 ? -5.901 13.992 21.797 1.00 93.62 81 GLU A CA 1
ATOM 632 C C . GLU A 1 81 ? -4.614 13.160 21.667 1.00 93.62 81 GLU A C 1
ATOM 634 O O . GLU A 1 81 ? -3.758 13.447 20.831 1.00 93.62 81 GLU A O 1
ATOM 639 N N . ASP A 1 82 ? -4.481 12.072 22.424 1.00 93.88 82 ASP A N 1
ATOM 640 C CA . ASP A 1 82 ? -3.333 11.164 22.332 1.00 93.88 82 ASP A CA 1
ATOM 641 C C . ASP A 1 82 ? -3.223 10.521 20.934 1.00 93.88 82 ASP A C 1
ATOM 643 O O . ASP A 1 82 ? -2.125 10.386 20.378 1.00 93.88 82 ASP A O 1
ATOM 647 N N . TYR A 1 83 ? -4.358 10.192 20.309 1.00 92.38 83 TYR A N 1
ATOM 648 C CA . TYR A 1 83 ? -4.401 9.711 18.931 1.00 92.38 83 TYR A CA 1
ATOM 649 C C . TYR A 1 83 ? -3.984 10.804 17.938 1.00 92.38 83 TYR A C 1
ATOM 651 O O . TYR A 1 83 ? -3.233 10.516 16.995 1.00 92.38 83 TYR A O 1
ATOM 659 N N . ILE A 1 84 ? -4.415 12.055 18.154 1.00 94.50 84 ILE A N 1
ATOM 660 C CA . ILE A 1 84 ? -3.989 13.213 17.350 1.00 94.50 84 ILE A CA 1
ATOM 661 C C . ILE A 1 84 ? -2.468 13.361 17.419 1.00 94.50 84 ILE A C 1
ATOM 663 O O . ILE A 1 84 ? -1.816 13.395 16.374 1.00 94.50 84 ILE A O 1
ATOM 667 N N . GLN A 1 85 ? -1.885 13.359 18.619 1.00 95.69 85 GLN A N 1
ATOM 668 C CA . GLN A 1 85 ? -0.441 13.516 18.816 1.00 95.69 85 GLN A CA 1
ATOM 669 C C . GLN A 1 85 ? 0.369 12.394 18.155 1.00 95.69 85 GLN A C 1
ATOM 671 O O . GLN A 1 85 ? 1.363 12.650 17.467 1.00 95.69 85 GLN A O 1
ATOM 676 N N . ARG A 1 86 ? -0.088 11.139 18.265 1.00 94.56 86 ARG A N 1
ATOM 677 C CA . ARG A 1 86 ? 0.532 10.002 17.562 1.00 94.56 86 ARG A CA 1
ATOM 678 C C . ARG A 1 86 ? 0.491 10.170 16.045 1.00 94.56 86 ARG A C 1
ATOM 680 O O . ARG A 1 86 ? 1.476 9.868 15.366 1.00 94.56 86 ARG A O 1
ATOM 687 N N . CYS A 1 87 ? -0.629 10.643 15.501 1.00 95.06 87 CYS A N 1
ATOM 688 C CA . CYS A 1 87 ? -0.759 10.884 14.067 1.00 95.06 87 CYS A CA 1
ATOM 689 C C . CYS A 1 87 ? 0.077 12.079 13.602 1.00 95.06 87 CYS A C 1
ATOM 691 O O . CYS A 1 87 ? 0.696 11.993 12.545 1.00 95.06 87 CYS A O 1
ATOM 693 N N . LEU A 1 88 ? 0.150 13.155 14.388 1.00 95.62 88 LEU A N 1
ATOM 694 C CA . LEU A 1 88 ? 0.998 14.316 14.119 1.00 95.62 88 LEU A CA 1
ATOM 695 C C . LEU A 1 88 ? 2.470 13.923 14.035 1.00 95.62 88 LEU A C 1
ATOM 697 O O . LEU A 1 88 ? 3.124 14.239 13.041 1.00 95.62 88 LEU A O 1
ATOM 701 N N . LYS A 1 89 ? 2.973 13.186 15.034 1.00 95.69 89 LYS A N 1
ATOM 702 C CA . LYS A 1 89 ? 4.348 12.668 15.037 1.00 95.69 89 LYS A CA 1
ATOM 703 C C . LYS A 1 89 ? 4.623 11.851 13.772 1.00 95.69 89 LYS A C 1
ATOM 705 O O . LYS A 1 89 ? 5.533 12.167 13.013 1.00 95.69 89 LYS A O 1
ATOM 710 N N . LYS A 1 90 ? 3.757 10.874 13.485 1.00 94.62 90 LYS A N 1
ATOM 711 C CA . LYS A 1 90 ? 3.859 10.018 12.294 1.00 94.62 90 LYS A CA 1
ATOM 712 C C . LYS A 1 90 ? 3.784 10.811 10.986 1.00 94.62 90 LYS A C 1
ATOM 714 O O . LYS A 1 90 ? 4.465 10.473 10.030 1.00 94.62 90 LYS A O 1
ATOM 719 N N . ASN A 1 91 ? 2.970 11.856 10.900 1.00 95.31 91 ASN A N 1
ATOM 720 C CA . ASN A 1 91 ? 2.874 12.660 9.683 1.00 95.31 91 ASN A CA 1
ATOM 721 C C . ASN A 1 91 ? 4.130 13.510 9.449 1.00 95.31 91 ASN A C 1
ATOM 723 O O . ASN A 1 91 ? 4.525 13.652 8.297 1.00 95.31 91 ASN A O 1
ATOM 727 N N . ARG A 1 92 ? 4.775 14.016 10.510 1.00 94.81 92 ARG A N 1
ATOM 728 C CA . ARG A 1 92 ? 6.042 14.769 10.421 1.00 94.81 92 ARG A CA 1
ATOM 729 C C . ARG A 1 92 ? 7.224 13.910 9.976 1.00 94.81 92 ARG A C 1
ATOM 731 O O . ARG A 1 92 ? 8.118 14.410 9.310 1.00 94.81 92 ARG A O 1
ATOM 738 N N . GLU A 1 93 ? 7.215 12.632 10.330 1.00 94.56 93 GLU A N 1
ATOM 739 C CA . GLU A 1 93 ? 8.293 11.679 10.029 1.00 94.56 93 GLU A CA 1
ATOM 740 C C . GLU A 1 93 ? 8.116 10.960 8.677 1.00 94.56 93 GLU A C 1
ATOM 742 O O . GLU A 1 93 ? 8.862 10.035 8.364 1.00 94.56 93 GLU A O 1
ATOM 747 N N . THR A 1 94 ? 7.104 11.324 7.883 1.00 96.38 94 THR A N 1
ATOM 748 C CA . THR A 1 94 ? 6.756 10.625 6.635 1.00 96.38 94 THR A CA 1
ATOM 749 C C . THR A 1 94 ? 6.441 11.615 5.518 1.00 96.38 94 THR A C 1
ATOM 751 O O . THR A 1 94 ? 6.236 12.804 5.754 1.00 96.38 94 THR A O 1
ATOM 754 N N . SER A 1 95 ? 6.298 11.116 4.292 1.00 96.50 95 SER A N 1
ATOM 755 C CA . SER A 1 95 ? 5.917 11.924 3.125 1.00 96.50 95 SER A CA 1
ATOM 756 C C . SER A 1 95 ? 4.488 12.486 3.169 1.00 96.50 95 SER A C 1
ATOM 758 O O . SER A 1 95 ? 4.069 13.168 2.240 1.00 96.50 95 SER A O 1
ATOM 760 N N . SER A 1 96 ? 3.716 12.212 4.227 1.00 96.94 96 SER A N 1
ATOM 761 C CA . SER A 1 96 ? 2.304 12.609 4.309 1.00 96.94 96 SER A CA 1
ATOM 762 C C . SER A 1 96 ? 2.139 14.123 4.177 1.00 96.94 96 SER A C 1
ATOM 764 O O . SER A 1 96 ? 1.291 14.577 3.418 1.00 96.94 96 SER A O 1
ATOM 766 N N . LEU A 1 97 ? 2.958 14.908 4.889 1.00 95.50 97 LEU A N 1
ATOM 767 C CA . LEU A 1 97 ? 2.870 16.371 4.851 1.00 95.50 97 LEU A CA 1
ATOM 768 C C . LEU A 1 97 ? 3.324 16.956 3.511 1.00 95.50 97 LEU A C 1
ATOM 770 O O . LEU A 1 97 ? 2.696 17.893 3.031 1.00 95.50 97 LEU A O 1
ATOM 774 N N . SER A 1 98 ? 4.391 16.416 2.920 1.00 95.88 98 SER A N 1
ATOM 775 C CA . SER A 1 98 ? 4.995 16.967 1.703 1.00 95.88 98 SER A CA 1
ATOM 776 C C . SER A 1 98 ? 4.297 16.523 0.418 1.00 95.88 98 SER A C 1
ATOM 778 O O . SER A 1 98 ? 4.210 17.311 -0.516 1.00 95.88 98 SER A O 1
ATOM 780 N N . LEU A 1 99 ? 3.796 15.285 0.361 1.00 96.88 99 LEU A N 1
ATOM 781 C CA . LEU A 1 99 ? 3.199 14.693 -0.845 1.00 96.88 99 LEU A CA 1
ATOM 782 C C . LEU A 1 99 ? 1.688 14.470 -0.733 1.00 96.88 99 LEU A C 1
ATOM 784 O O . LEU A 1 99 ? 1.057 14.044 -1.694 1.00 96.88 99 LEU A O 1
ATOM 788 N N . GLY A 1 100 ? 1.093 14.691 0.440 1.00 97.06 100 GLY A N 1
ATOM 789 C CA . GLY A 1 100 ? -0.322 14.401 0.672 1.00 97.06 100 GLY A CA 1
ATOM 790 C C . GLY A 1 100 ? -0.641 12.909 0.804 1.00 97.06 100 GLY A C 1
ATOM 791 O O . GLY A 1 100 ? -1.812 12.553 0.904 1.00 97.06 100 GLY A O 1
ATOM 792 N N . PHE A 1 101 ? 0.362 12.029 0.836 1.00 97.31 101 PHE A N 1
ATOM 793 C CA . PHE A 1 101 ? 0.210 10.603 1.125 1.00 97.31 101 PHE A CA 1
ATOM 794 C C . PHE A 1 101 ? 1.527 9.995 1.623 1.00 97.31 101 PHE A C 1
ATOM 796 O O . PHE A 1 101 ? 2.600 10.585 1.497 1.00 97.31 101 PHE A O 1
ATOM 803 N N . ARG A 1 102 ? 1.455 8.777 2.163 1.00 96.88 102 ARG A N 1
ATOM 804 C CA . ARG A 1 102 ? 2.626 7.933 2.450 1.00 96.88 102 ARG A CA 1
ATOM 805 C C . ARG A 1 102 ? 2.376 6.490 2.056 1.00 96.88 102 ARG A C 1
ATOM 807 O O . ARG A 1 102 ? 1.243 6.014 2.144 1.00 96.88 102 ARG A O 1
ATOM 814 N N . LEU A 1 103 ? 3.437 5.756 1.749 1.00 96.81 103 LEU A N 1
ATOM 815 C CA . LEU A 1 103 ? 3.350 4.301 1.677 1.00 96.81 103 LEU A CA 1
ATOM 816 C C . LEU A 1 103 ? 3.214 3.724 3.094 1.00 96.81 103 LEU A C 1
ATOM 818 O O . LEU A 1 103 ? 3.687 4.288 4.081 1.00 96.81 103 LEU A O 1
ATOM 822 N N . SER A 1 104 ? 2.467 2.638 3.249 1.00 95.12 104 SER A N 1
ATOM 823 C CA . SER A 1 104 ? 2.251 1.985 4.553 1.00 95.12 104 SER A CA 1
ATOM 824 C C . S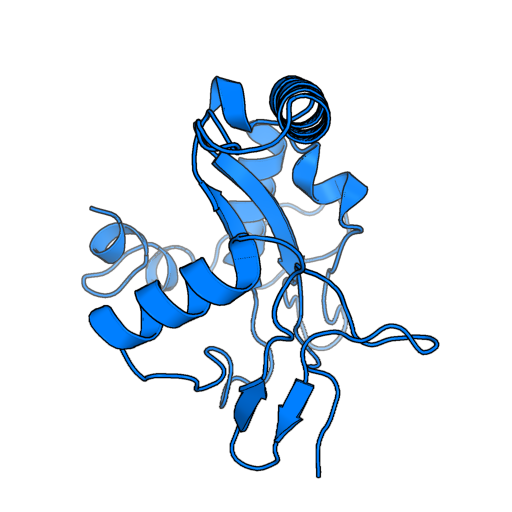ER A 1 104 ? 2.252 0.458 4.478 1.00 95.12 104 SER A C 1
ATOM 826 O O . SER A 1 104 ? 2.121 -0.195 5.513 1.00 95.12 104 SER A O 1
ATOM 828 N N . GLY A 1 105 ? 2.428 -0.098 3.283 1.00 96.06 105 GLY A N 1
ATOM 829 C CA . GLY A 1 105 ? 2.609 -1.519 3.027 1.00 96.06 105 GLY A CA 1
ATOM 830 C C . GLY A 1 105 ? 3.046 -1.734 1.584 1.00 96.06 105 GLY A C 1
ATOM 831 O O . GLY A 1 105 ? 2.607 -0.999 0.699 1.00 96.06 105 GLY A O 1
ATOM 832 N N . LEU A 1 106 ? 3.917 -2.714 1.359 1.00 95.62 106 LEU A N 1
ATOM 833 C CA . LEU A 1 106 ? 4.445 -3.031 0.038 1.00 95.62 106 LEU A CA 1
ATOM 834 C C . LEU A 1 106 ? 4.727 -4.530 -0.076 1.00 95.62 106 LEU A C 1
ATOM 836 O O . LEU A 1 106 ? 5.237 -5.138 0.862 1.00 95.62 106 LEU A O 1
ATOM 840 N N . GLN A 1 107 ? 4.417 -5.096 -1.233 1.00 95.81 107 GLN A N 1
ATOM 841 C CA . GLN A 1 107 ? 4.858 -6.406 -1.692 1.00 95.81 107 GLN A CA 1
ATOM 842 C C . GLN A 1 107 ? 5.054 -6.297 -3.201 1.00 95.81 107 GLN A C 1
ATOM 844 O O . GLN A 1 107 ? 4.128 -5.909 -3.899 1.00 95.81 107 GLN A O 1
ATOM 849 N N . VAL A 1 108 ? 6.234 -6.618 -3.715 1.00 95.56 108 VAL A N 1
ATOM 850 C CA . VAL A 1 108 ? 6.501 -6.598 -5.159 1.00 95.56 108 VAL A CA 1
ATOM 851 C C . VAL A 1 108 ? 7.019 -7.962 -5.562 1.00 95.56 108 VAL A C 1
ATOM 853 O O . VAL A 1 108 ? 7.989 -8.441 -4.981 1.00 95.56 108 VAL A O 1
ATOM 856 N N . HIS A 1 109 ? 6.364 -8.594 -6.526 1.00 93.94 109 HIS A N 1
ATOM 857 C CA . HIS A 1 109 ? 6.874 -9.811 -7.133 1.00 93.94 109 HIS A CA 1
ATOM 858 C C . HIS A 1 109 ? 7.997 -9.458 -8.111 1.00 93.94 109 HIS A C 1
ATOM 860 O O . HIS A 1 109 ? 7.810 -8.612 -8.983 1.00 93.94 109 HIS A O 1
ATOM 866 N N . GLY A 1 110 ? 9.155 -10.090 -7.949 1.00 88.12 110 GLY A N 1
ATOM 867 C CA . GLY A 1 110 ? 10.240 -10.033 -8.916 1.00 88.12 110 GLY A CA 1
ATOM 868 C C . GLY A 1 110 ? 10.049 -11.093 -9.992 1.00 88.12 110 GLY A C 1
ATOM 869 O O . GLY A 1 110 ? 9.221 -10.960 -10.891 1.00 88.12 110 GLY A O 1
ATOM 870 N N . ASN A 1 111 ? 10.804 -12.179 -9.875 1.00 84.69 111 ASN A N 1
ATOM 871 C CA . ASN A 1 111 ? 10.700 -13.343 -10.743 1.00 84.69 111 ASN A CA 1
ATOM 872 C C . ASN A 1 111 ? 10.645 -14.633 -9.905 1.00 84.69 111 ASN A C 1
ATOM 874 O O . ASN A 1 111 ? 10.644 -14.594 -8.675 1.00 84.69 111 ASN A O 1
ATOM 878 N N . LYS A 1 112 ? 10.609 -15.790 -10.575 1.00 83.75 112 LYS A N 1
ATOM 879 C CA . LYS A 1 112 ? 10.543 -17.100 -9.904 1.00 83.75 112 LYS A CA 1
ATOM 880 C C . LYS A 1 112 ? 11.709 -17.358 -8.938 1.00 83.75 112 LYS A C 1
ATOM 882 O O . LYS A 1 112 ? 11.535 -18.121 -7.997 1.00 83.75 112 LYS A O 1
ATOM 887 N N . GLU A 1 113 ? 12.870 -16.754 -9.176 1.00 85.19 113 GLU A N 1
ATOM 888 C CA . GLU A 1 113 ? 14.084 -16.934 -8.374 1.00 85.19 113 GLU A CA 1
ATOM 889 C C . GLU A 1 113 ? 14.138 -15.942 -7.204 1.00 85.19 113 GLU A C 1
ATOM 891 O O . GLU A 1 113 ? 14.482 -16.322 -6.088 1.00 85.19 113 GLU A O 1
ATOM 896 N N . SER A 1 114 ? 13.771 -14.676 -7.438 1.00 84.69 114 SER A N 1
ATOM 897 C CA . SER A 1 114 ? 13.822 -13.613 -6.427 1.00 84.69 114 SER A CA 1
ATOM 898 C C . SER A 1 114 ? 12.581 -13.539 -5.532 1.00 84.69 114 SER A C 1
ATOM 900 O O . SER A 1 114 ? 12.644 -12.956 -4.448 1.00 84.69 114 SER A O 1
ATOM 902 N N . GLY A 1 115 ? 11.459 -14.130 -5.954 1.00 91.19 115 GLY A N 1
ATOM 903 C CA . GLY A 1 115 ? 10.213 -14.170 -5.194 1.00 91.19 115 GLY A CA 1
ATOM 904 C C . GLY A 1 115 ? 9.638 -12.780 -4.908 1.00 91.19 115 GLY A C 1
ATOM 905 O O . GLY A 1 115 ? 9.636 -11.892 -5.763 1.00 91.19 115 GLY A O 1
ATOM 906 N N . PHE A 1 116 ? 9.111 -12.585 -3.695 1.00 93.38 116 PHE A N 1
ATOM 907 C CA . PHE A 1 116 ? 8.542 -11.307 -3.268 1.00 93.38 116 PHE A CA 1
ATOM 908 C C . PHE A 1 116 ? 9.541 -10.460 -2.480 1.00 93.38 116 PHE A C 1
ATOM 910 O O . PHE A 1 116 ? 10.034 -10.862 -1.427 1.00 93.38 116 PHE A O 1
ATOM 917 N N . TRP A 1 117 ? 9.714 -9.211 -2.901 1.00 93.50 117 TRP A N 1
ATOM 918 C CA . TRP A 1 117 ? 10.284 -8.170 -2.060 1.00 93.50 117 TRP A CA 1
ATOM 919 C C . TRP A 1 117 ? 9.191 -7.557 -1.172 1.00 93.50 117 TRP A C 1
ATOM 921 O O . TRP A 1 117 ? 8.261 -6.908 -1.657 1.00 93.50 117 TRP A O 1
ATOM 931 N N . LYS A 1 118 ? 9.299 -7.771 0.144 1.00 93.69 118 LYS A N 1
ATOM 932 C CA . LYS A 1 118 ? 8.330 -7.312 1.153 1.00 93.69 118 LYS A CA 1
ATOM 933 C C . LYS A 1 118 ? 9.058 -6.632 2.320 1.00 93.69 118 LYS A C 1
ATOM 935 O O . LYS A 1 118 ? 9.293 -7.274 3.344 1.00 93.69 118 LYS A O 1
ATOM 940 N N . PRO A 1 119 ? 9.473 -5.362 2.164 1.00 93.00 119 PRO A N 1
ATOM 941 C CA . PRO A 1 119 ? 10.210 -4.650 3.203 1.00 93.00 119 PRO A CA 1
ATOM 942 C C . PRO A 1 119 ? 9.367 -4.449 4.466 1.00 93.00 119 PRO A C 1
ATOM 944 O O . PRO A 1 119 ? 8.132 -4.421 4.425 1.00 93.00 119 PRO A O 1
ATOM 947 N N . GLU A 1 120 ? 10.042 -4.268 5.600 1.00 92.50 120 GLU A N 1
ATOM 948 C CA . GLU A 1 120 ? 9.365 -3.987 6.860 1.00 92.50 120 GLU A CA 1
ATOM 949 C C . GLU A 1 120 ? 8.546 -2.699 6.784 1.00 92.50 120 GLU A C 1
ATOM 951 O O . GLU A 1 120 ? 8.939 -1.703 6.169 1.00 92.50 120 GLU A O 1
ATOM 956 N N . ARG A 1 121 ? 7.410 -2.688 7.489 1.00 91.06 121 ARG A N 1
ATOM 957 C CA . ARG A 1 121 ? 6.509 -1.531 7.529 1.00 91.06 121 ARG A CA 1
ATOM 958 C C . ARG A 1 121 ? 7.237 -0.259 7.955 1.00 91.06 121 ARG A C 1
ATOM 960 O O . ARG A 1 121 ? 6.879 0.819 7.480 1.00 91.06 121 ARG A O 1
ATOM 967 N N . GLU A 1 122 ? 8.230 -0.392 8.842 1.00 91.19 122 GLU A N 1
ATOM 968 C CA . GLU A 1 122 ? 8.986 0.752 9.329 1.00 91.19 122 GLU A CA 1
ATOM 969 C C . GLU A 1 122 ? 9.886 1.394 8.260 1.00 91.19 122 GLU A C 1
ATOM 971 O O . GLU A 1 122 ? 10.092 2.606 8.259 1.00 91.19 122 GLU A O 1
ATOM 976 N N . VAL A 1 123 ? 10.370 0.605 7.308 1.00 93.31 123 VAL A N 1
ATOM 977 C CA . VAL A 1 123 ? 11.143 1.115 6.175 1.00 93.31 123 VAL A CA 1
ATOM 978 C C . VAL A 1 123 ? 10.209 1.824 5.192 1.00 93.31 123 VAL A C 1
ATOM 980 O O . VAL A 1 123 ? 10.489 2.934 4.752 1.00 93.31 123 VAL A O 1
ATOM 983 N N . VAL A 1 124 ? 9.045 1.229 4.910 1.00 94.56 124 VAL A N 1
ATOM 984 C CA . VAL A 1 124 ? 8.116 1.694 3.864 1.00 94.56 124 VAL A CA 1
ATOM 985 C C . VAL A 1 124 ? 7.540 3.088 4.132 1.00 94.56 124 VAL A C 1
ATOM 987 O O . VAL A 1 124 ? 7.548 3.942 3.252 1.00 94.56 124 VAL A O 1
ATOM 990 N N . TRP A 1 125 ? 7.021 3.352 5.332 1.00 93.88 125 TRP A N 1
ATOM 991 C CA . TRP A 1 125 ? 6.451 4.675 5.648 1.00 93.88 125 TRP A CA 1
ATOM 992 C C . TRP A 1 125 ? 7.491 5.802 5.777 1.00 93.88 125 TRP A C 1
ATOM 994 O O . TRP A 1 125 ? 7.097 6.960 5.672 1.00 93.88 125 TRP A O 1
ATOM 1004 N N . LYS A 1 126 ? 8.783 5.489 5.969 1.00 95.06 126 LYS A N 1
ATOM 1005 C CA . LYS A 1 126 ? 9.887 6.457 6.107 1.00 95.06 126 LYS A CA 1
ATOM 1006 C C . LYS A 1 126 ? 10.518 6.833 4.759 1.00 95.06 126 LYS A C 1
ATOM 1008 O O . LYS A 1 126 ? 11.481 7.593 4.728 1.00 95.06 126 LYS A O 1
ATOM 1013 N N . LEU A 1 127 ? 9.995 6.307 3.649 1.00 95.69 127 LEU A N 1
ATOM 1014 C CA . LEU A 1 127 ? 10.491 6.623 2.313 1.00 95.69 127 LEU A CA 1
ATOM 1015 C C . LEU A 1 127 ? 10.312 8.113 1.987 1.00 95.69 127 LEU A C 1
ATOM 1017 O O . LEU A 1 127 ? 9.260 8.707 2.232 1.00 95.69 127 LEU A O 1
ATOM 1021 N N . THR A 1 128 ? 11.357 8.694 1.398 1.00 95.44 128 THR A N 1
ATOM 1022 C CA . THR A 1 128 ? 11.350 10.039 0.809 1.00 95.44 128 THR A CA 1
ATOM 1023 C C . THR A 1 128 ? 10.638 10.034 -0.546 1.00 95.44 128 THR A C 1
ATOM 1025 O O . THR A 1 128 ? 10.252 8.976 -1.046 1.00 95.44 128 THR A O 1
ATOM 1028 N N . ALA A 1 129 ? 10.487 11.204 -1.175 1.00 96.38 129 ALA A N 1
ATOM 1029 C CA . ALA A 1 129 ? 9.939 11.303 -2.530 1.00 96.38 129 ALA A CA 1
ATOM 1030 C C . ALA A 1 129 ? 10.713 10.427 -3.535 1.00 96.38 129 ALA A C 1
ATOM 1032 O O . ALA A 1 129 ? 10.094 9.638 -4.245 1.00 96.38 129 ALA A O 1
ATOM 1033 N N . ASP A 1 130 ? 12.048 10.472 -3.508 1.00 95.69 130 ASP A N 1
ATOM 1034 C CA . ASP A 1 130 ? 12.902 9.641 -4.370 1.00 95.69 130 ASP A CA 1
ATOM 1035 C C . ASP A 1 130 ? 12.724 8.145 -4.074 1.00 95.69 130 ASP A C 1
ATOM 1037 O O . ASP A 1 130 ? 12.623 7.321 -4.984 1.00 95.69 130 ASP A O 1
ATOM 1041 N N . GLY A 1 131 ? 12.614 7.784 -2.791 1.00 95.12 131 GLY A N 1
ATOM 1042 C CA . GLY A 1 131 ? 12.342 6.408 -2.376 1.00 95.12 131 GLY A CA 1
ATOM 1043 C C . GLY A 1 131 ? 10.983 5.905 -2.871 1.00 95.12 131 GLY A C 1
ATOM 1044 O O . GLY A 1 131 ? 10.869 4.771 -3.335 1.00 95.12 131 GLY A O 1
ATOM 1045 N N . ILE A 1 132 ? 9.954 6.753 -2.826 1.00 96.56 132 ILE A N 1
ATOM 1046 C CA . ILE A 1 132 ? 8.623 6.446 -3.362 1.00 96.56 132 ILE A CA 1
ATOM 1047 C C . ILE A 1 132 ? 8.680 6.311 -4.884 1.00 96.56 132 ILE A C 1
ATOM 1049 O O . ILE A 1 132 ? 8.131 5.351 -5.422 1.00 96.56 132 ILE A O 1
ATOM 1053 N N . GLN A 1 133 ? 9.376 7.210 -5.582 1.00 96.25 133 GLN A N 1
ATOM 1054 C CA . GLN A 1 133 ? 9.562 7.126 -7.030 1.00 96.25 133 GLN A CA 1
ATOM 1055 C C . GLN A 1 133 ? 10.248 5.812 -7.430 1.00 96.25 133 GLN A C 1
ATOM 1057 O O . GLN A 1 133 ? 9.816 5.149 -8.375 1.00 96.25 133 GLN A O 1
ATOM 1062 N N . LEU A 1 134 ? 11.274 5.391 -6.684 1.00 95.19 134 LEU A N 1
ATOM 1063 C CA . LEU A 1 134 ? 11.939 4.108 -6.899 1.00 95.19 134 LEU A CA 1
ATOM 1064 C C . LEU A 1 134 ? 10.979 2.928 -6.691 1.00 95.19 134 LEU A C 1
ATOM 1066 O O . LEU A 1 134 ? 10.951 2.016 -7.518 1.00 95.19 134 LEU A O 1
ATOM 1070 N N . VAL A 1 135 ? 10.169 2.946 -5.628 1.00 95.38 135 VAL A N 1
ATOM 1071 C CA . VAL A 1 135 ? 9.154 1.908 -5.377 1.00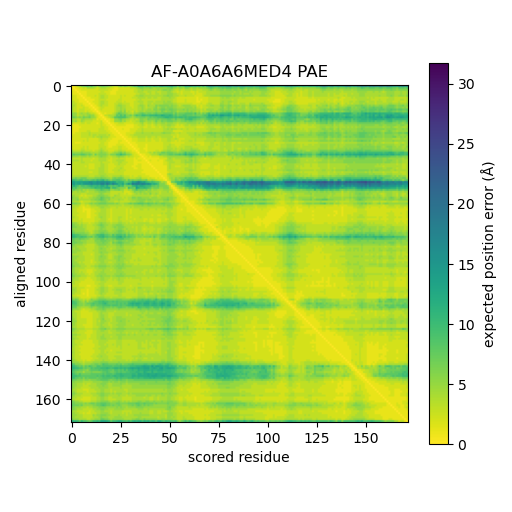 95.38 135 VAL A CA 1
ATOM 1072 C C . VAL A 1 135 ? 8.124 1.847 -6.501 1.00 95.38 135 VAL A C 1
ATOM 1074 O O . VAL A 1 135 ? 7.808 0.753 -6.959 1.00 95.38 135 VAL A O 1
ATOM 1077 N N . LEU A 1 136 ? 7.636 2.991 -6.984 1.00 96.69 136 LEU A N 1
ATOM 1078 C CA . LEU A 1 136 ? 6.685 3.046 -8.097 1.00 96.69 136 LEU A CA 1
ATOM 1079 C C . LEU A 1 136 ? 7.277 2.449 -9.377 1.00 96.69 136 LEU A C 1
ATOM 1081 O O . LEU A 1 136 ? 6.570 1.760 -10.106 1.00 96.69 136 LEU A O 1
ATOM 1085 N N . ARG A 1 137 ? 8.572 2.647 -9.638 1.00 96.38 137 ARG A N 1
ATOM 1086 C CA . ARG A 1 137 ? 9.255 1.986 -10.759 1.00 96.38 137 ARG A CA 1
ATOM 1087 C C . ARG A 1 137 ? 9.399 0.480 -10.538 1.00 96.38 137 ARG A C 1
ATOM 1089 O O . ARG A 1 137 ? 9.076 -0.288 -11.436 1.00 96.38 137 ARG A O 1
ATOM 1096 N N . LYS A 1 138 ? 9.805 0.052 -9.334 1.00 95.00 138 LYS A N 1
ATOM 1097 C CA . LYS A 1 138 ? 9.890 -1.375 -8.969 1.00 95.00 138 LYS A CA 1
ATOM 1098 C C . LYS A 1 138 ? 8.533 -2.082 -9.102 1.00 95.00 138 LYS A C 1
ATOM 1100 O O . LYS A 1 138 ? 8.468 -3.208 -9.580 1.00 95.00 138 LYS A O 1
ATOM 1105 N N . LEU A 1 139 ? 7.429 -1.435 -8.735 1.00 95.75 139 LEU A N 1
ATOM 1106 C CA . LEU A 1 139 ? 6.095 -2.043 -8.801 1.00 95.75 139 LEU A CA 1
ATOM 1107 C C . LEU A 1 139 ? 5.717 -2.526 -10.213 1.00 95.75 139 LEU A C 1
ATOM 1109 O O . LEU A 1 139 ? 4.987 -3.504 -10.350 1.00 95.75 139 LEU A O 1
ATOM 1113 N N . VAL A 1 140 ? 6.233 -1.855 -11.245 1.00 96.19 140 VAL A N 1
ATOM 1114 C CA . VAL A 1 140 ? 5.953 -2.136 -12.662 1.00 96.19 140 VAL A CA 1
ATOM 1115 C C . VAL A 1 140 ? 7.159 -2.720 -13.395 1.00 96.19 140 VAL A C 1
ATOM 1117 O O . VAL A 1 140 ? 7.247 -2.638 -14.620 1.00 96.19 140 VAL A O 1
ATOM 1120 N N . SER A 1 141 ? 8.095 -3.303 -12.651 1.00 94.88 141 SER A N 1
ATOM 1121 C CA . SER A 1 141 ? 9.311 -3.905 -13.187 1.00 94.88 141 SER A CA 1
ATOM 1122 C C . SER A 1 141 ? 9.256 -5.422 -13.225 1.00 94.88 141 SER A C 1
ATOM 1124 O O . SER A 1 141 ? 8.724 -6.045 -12.310 1.00 94.88 141 SER A O 1
ATOM 1126 N N . SER A 1 142 ? 9.869 -6.016 -14.250 1.00 92.12 142 SER A N 1
ATOM 1127 C CA . SER A 1 142 ? 10.032 -7.476 -14.345 1.00 92.12 142 SER A CA 1
ATOM 1128 C C . SER A 1 142 ? 11.244 -7.984 -13.561 1.00 92.12 142 SER A C 1
ATOM 1130 O O . SER A 1 142 ? 11.294 -9.133 -13.127 1.00 92.12 142 SER A O 1
ATOM 1132 N N . ASN A 1 143 ? 12.207 -7.093 -13.330 1.00 90.44 143 ASN A N 1
ATOM 1133 C CA . ASN A 1 143 ? 13.455 -7.362 -12.634 1.00 90.44 143 ASN A CA 1
ATOM 1134 C C . ASN A 1 143 ? 13.448 -6.873 -11.176 1.00 90.44 143 ASN A C 1
ATOM 1136 O O . ASN A 1 143 ? 14.497 -6.562 -10.628 1.00 90.44 143 ASN A O 1
ATOM 1140 N N . SER A 1 144 ? 12.290 -6.763 -10.524 1.00 87.38 144 SER A N 1
ATOM 1141 C CA . SER A 1 144 ? 12.239 -6.240 -9.155 1.00 87.38 144 SER A CA 1
ATOM 1142 C C . SER A 1 144 ? 12.925 -7.146 -8.134 1.00 87.38 144 SER A C 1
ATOM 1144 O O . SER A 1 144 ? 12.724 -8.359 -8.102 1.00 87.38 144 SER A O 1
ATOM 1146 N N . SER A 1 145 ? 13.733 -6.543 -7.261 1.00 84.94 145 SER A N 1
ATOM 1147 C CA . SER A 1 145 ? 14.434 -7.246 -6.186 1.00 84.94 145 SER A CA 1
ATOM 1148 C C . SER A 1 145 ? 14.701 -6.332 -4.981 1.00 84.94 145 SER A C 1
ATOM 1150 O O . SER A 1 145 ? 14.488 -5.111 -5.029 1.00 84.94 145 SER A O 1
ATOM 1152 N N . ALA A 1 146 ? 15.182 -6.934 -3.889 1.00 83.81 146 ALA A N 1
ATOM 1153 C CA . ALA A 1 146 ? 15.641 -6.217 -2.701 1.00 83.81 146 ALA A CA 1
ATOM 1154 C C . ALA A 1 146 ? 16.975 -5.474 -2.912 1.00 83.81 146 ALA A C 1
ATOM 1156 O O . ALA A 1 146 ? 17.338 -4.660 -2.066 1.00 83.81 146 ALA A O 1
ATOM 1157 N N . ASP A 1 147 ? 17.678 -5.720 -4.023 1.00 85.38 147 ASP A N 1
ATOM 1158 C CA . ASP A 1 147 ? 18.933 -5.047 -4.349 1.00 85.38 147 ASP A CA 1
ATOM 1159 C C . ASP A 1 147 ? 18.680 -3.536 -4.550 1.00 85.38 147 ASP A C 1
ATOM 1161 O O . ASP A 1 147 ? 17.835 -3.145 -5.375 1.00 85.38 147 ASP A O 1
ATOM 1165 N N . PRO A 1 148 ? 19.340 -2.662 -3.767 1.00 77.56 148 PRO A N 1
ATOM 1166 C CA . PRO A 1 148 ? 19.207 -1.218 -3.912 1.00 77.56 148 PRO A CA 1
ATOM 1167 C C . PRO A 1 148 ? 19.930 -0.664 -5.149 1.00 77.56 148 PRO A C 1
ATOM 1169 O O . PRO A 1 148 ? 19.581 0.427 -5.592 1.00 77.56 148 PRO A O 1
ATOM 1172 N N . TYR A 1 149 ? 20.901 -1.387 -5.715 1.00 85.06 149 TYR A N 1
ATOM 1173 C CA . TYR A 1 149 ? 21.672 -0.955 -6.886 1.00 85.06 149 TYR A CA 1
ATOM 1174 C C . TYR A 1 149 ? 21.029 -1.370 -8.209 1.00 85.06 149 TYR A C 1
ATOM 1176 O O . TYR A 1 149 ? 21.381 -0.849 -9.269 1.00 85.06 149 TYR A O 1
ATOM 1184 N N . LEU A 1 150 ? 20.062 -2.285 -8.156 1.00 87.00 150 LEU A N 1
ATOM 1185 C CA . LEU A 1 150 ? 19.354 -2.741 -9.336 1.00 87.00 150 LEU A CA 1
ATOM 1186 C C . LEU A 1 150 ? 18.428 -1.646 -9.875 1.00 87.00 150 LEU A C 1
ATOM 1188 O O . LEU A 1 150 ? 17.492 -1.200 -9.205 1.00 87.00 150 LEU A O 1
ATOM 1192 N N . VAL A 1 151 ? 18.673 -1.246 -11.122 1.00 92.75 151 VAL A N 1
ATOM 1193 C CA . VAL A 1 151 ? 17.848 -0.260 -11.822 1.00 92.75 151 VAL A CA 1
ATOM 1194 C C . VAL A 1 151 ? 16.557 -0.933 -12.313 1.00 92.75 151 VAL A C 1
ATOM 1196 O O . VAL A 1 151 ? 16.633 -1.876 -13.106 1.00 92.75 151 VAL A O 1
ATOM 1199 N N . PRO A 1 152 ? 15.365 -0.460 -11.897 1.00 94.69 152 PRO A N 1
ATOM 1200 C CA . PRO A 1 152 ? 14.108 -1.055 -12.340 1.00 94.69 152 PRO A CA 1
ATOM 1201 C C . PRO A 1 152 ? 13.850 -0.766 -13.823 1.00 94.69 152 PRO A C 1
ATOM 1203 O O . PRO A 1 152 ? 13.827 0.399 -14.240 1.00 94.69 152 PRO A O 1
ATOM 1206 N N . ASP A 1 153 ? 13.609 -1.812 -14.608 1.00 95.31 153 ASP A N 1
ATOM 1207 C CA . ASP A 1 153 ? 13.340 -1.737 -16.053 1.00 95.31 153 ASP A CA 1
ATOM 1208 C C . ASP A 1 153 ? 12.009 -1.045 -16.421 1.00 95.31 153 ASP A C 1
ATOM 1210 O O . ASP A 1 153 ? 11.828 -0.614 -17.555 1.00 95.31 153 ASP A O 1
ATOM 1214 N N . SER A 1 154 ? 11.090 -0.893 -15.461 1.00 96.38 154 SER A N 1
ATOM 1215 C CA . SER A 1 154 ? 9.730 -0.364 -15.618 1.00 96.38 154 SER A CA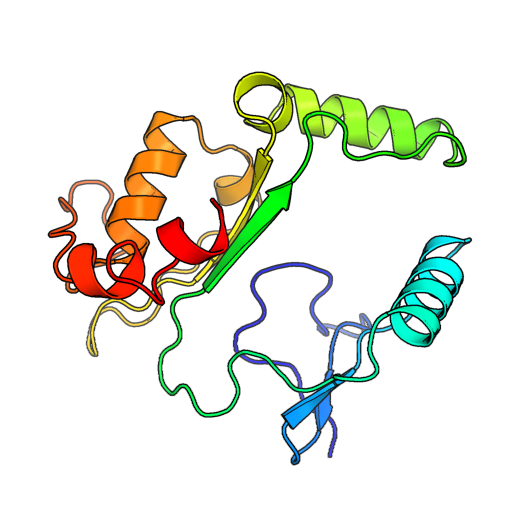 1
ATOM 1216 C C . SER A 1 154 ? 8.946 -0.980 -16.791 1.00 96.38 154 SER A C 1
ATOM 1218 O O . SER A 1 154 ? 8.104 -0.307 -17.388 1.00 96.38 154 SER A O 1
ATOM 1220 N N . LEU A 1 155 ? 9.217 -2.250 -17.124 1.00 96.75 155 LEU A N 1
ATOM 1221 C CA . LEU A 1 155 ? 8.714 -2.916 -18.333 1.00 96.75 155 LEU A CA 1
ATOM 1222 C C . LEU A 1 155 ? 7.184 -2.847 -18.477 1.00 96.75 155 LEU A C 1
ATOM 1224 O O . LEU A 1 155 ? 6.664 -2.693 -19.580 1.00 96.75 155 LEU A O 1
ATOM 1228 N N . PHE A 1 156 ? 6.458 -2.922 -17.362 1.00 96.81 156 PHE A N 1
ATOM 1229 C CA . PHE A 1 156 ? 4.995 -2.944 -17.326 1.00 96.81 156 PHE A CA 1
ATOM 1230 C C . PHE A 1 156 ? 4.366 -1.563 -17.089 1.00 96.81 156 PHE A C 1
ATOM 1232 O O . PHE A 1 156 ? 3.155 -1.464 -16.890 1.00 96.81 156 PHE A O 1
ATOM 1239 N N . ALA A 1 157 ? 5.149 -0.477 -17.101 1.00 97.75 157 ALA A N 1
ATOM 1240 C CA . ALA A 1 157 ? 4.648 0.860 -16.781 1.00 97.75 157 ALA A CA 1
ATOM 1241 C C . ALA A 1 157 ? 3.507 1.299 -17.711 1.00 97.75 157 ALA A C 1
ATOM 1243 O O . ALA A 1 157 ? 2.501 1.829 -17.242 1.00 97.75 157 ALA A O 1
ATOM 1244 N N . SER A 1 158 ? 3.628 1.039 -19.017 1.00 97.44 158 SER A N 1
ATOM 1245 C CA . SER A 1 158 ? 2.603 1.427 -19.994 1.00 97.44 158 SER A CA 1
ATOM 1246 C C . SER A 1 158 ? 1.276 0.691 -19.780 1.00 97.44 158 SER A C 1
ATOM 1248 O O . SER A 1 158 ? 0.230 1.322 -19.882 1.00 97.44 158 SER A O 1
ATOM 1250 N N . SER A 1 159 ? 1.309 -0.599 -19.431 1.00 96.94 159 SER A N 1
ATOM 1251 C CA . SER A 1 159 ? 0.107 -1.419 -19.231 1.00 96.94 159 SER A CA 1
ATOM 1252 C C . SER A 1 159 ? -0.522 -1.275 -17.843 1.00 96.94 159 SER A C 1
ATOM 1254 O O . SER A 1 159 ? -1.715 -1.514 -17.696 1.00 96.94 159 SER A O 1
ATOM 1256 N N . VAL A 1 160 ? 0.268 -0.930 -16.818 1.00 97.06 160 VAL A N 1
ATOM 1257 C CA . VAL A 1 160 ? -0.219 -0.778 -15.435 1.00 97.06 160 VAL A CA 1
ATOM 1258 C C . VAL A 1 160 ? -0.620 0.667 -15.139 1.00 97.06 160 VAL A C 1
ATOM 1260 O O . VAL A 1 160 ? -1.709 0.916 -14.621 1.00 97.06 160 VAL A O 1
ATOM 1263 N N . TYR A 1 161 ? 0.245 1.635 -15.452 1.00 97.94 161 TYR A N 1
ATOM 1264 C CA . TYR A 1 161 ? -0.036 3.048 -15.195 1.00 97.94 161 TYR A CA 1
ATOM 1265 C C . TYR A 1 161 ? -0.801 3.707 -16.342 1.00 97.94 161 TYR A C 1
ATOM 1267 O O . TYR A 1 161 ? -1.725 4.475 -16.078 1.00 97.94 161 TYR A O 1
ATOM 1275 N N . GLY A 1 162 ? -0.426 3.417 -17.589 1.00 96.50 162 GLY A N 1
ATOM 1276 C CA . GLY A 1 162 ? -1.048 3.987 -18.785 1.00 96.50 162 GLY A CA 1
ATOM 1277 C C . GLY A 1 162 ? -2.286 3.229 -19.278 1.00 96.50 162 GLY A C 1
ATOM 1278 O O . GLY A 1 162 ? -2.727 2.251 -18.683 1.00 96.50 162 GLY A O 1
ATOM 1279 N N . GLY A 1 163 ? -2.842 3.685 -20.403 1.00 96.12 163 GLY A N 1
ATOM 1280 C CA . GLY A 1 163 ? -4.045 3.107 -21.013 1.00 96.12 163 GLY A CA 1
ATOM 1281 C C . GLY A 1 163 ? -5.354 3.624 -20.406 1.00 96.12 163 GLY A C 1
ATOM 1282 O O . GLY A 1 163 ? -5.370 4.243 -19.345 1.00 96.12 163 GLY A O 1
ATOM 1283 N N . SER A 1 164 ? -6.474 3.368 -21.089 1.00 96.06 164 SER A N 1
ATOM 1284 C CA . SER A 1 164 ? -7.806 3.861 -20.694 1.00 96.06 164 SER A CA 1
ATOM 1285 C C . SER A 1 164 ? -8.367 3.201 -19.433 1.00 96.06 164 SER A C 1
ATOM 1287 O O . SER A 1 164 ? -9.323 3.701 -18.853 1.00 96.06 164 SER A O 1
ATOM 1289 N N . THR A 1 165 ? -7.790 2.075 -19.014 1.00 95.88 165 THR A N 1
ATOM 1290 C CA . THR A 1 165 ? -8.173 1.333 -17.804 1.00 95.88 165 THR A CA 1
ATOM 1291 C C . THR A 1 165 ? -7.037 1.257 -16.782 1.00 95.88 165 THR A C 1
ATOM 1293 O O . THR A 1 165 ? -7.171 0.555 -15.783 1.00 95.88 165 THR A O 1
ATOM 1296 N N . GLY A 1 166 ? -5.908 1.930 -17.028 1.00 96.94 166 GLY A N 1
ATOM 1297 C CA . GLY A 1 166 ? -4.754 1.928 -16.127 1.00 96.94 166 GLY A CA 1
ATOM 1298 C C . GLY A 1 166 ? -4.939 2.828 -14.911 1.00 96.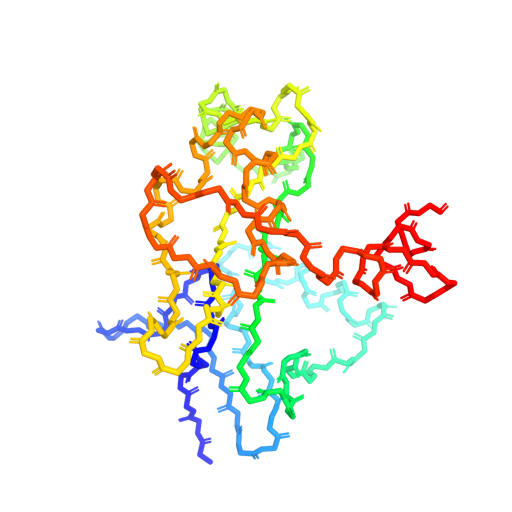94 166 GLY A C 1
ATOM 1299 O O . GLY A 1 166 ? -5.917 3.566 -14.800 1.00 96.94 166 GLY A O 1
ATOM 1300 N N . ILE A 1 167 ? -3.966 2.795 -14.000 1.00 97.06 167 ILE A N 1
ATOM 1301 C CA . ILE A 1 167 ? -4.032 3.540 -12.733 1.00 97.06 167 ILE A CA 1
ATOM 1302 C C . ILE A 1 167 ? -4.192 5.048 -12.963 1.00 97.06 167 ILE A C 1
ATOM 1304 O O . ILE A 1 167 ? -4.960 5.681 -12.246 1.00 97.06 167 ILE A O 1
ATOM 130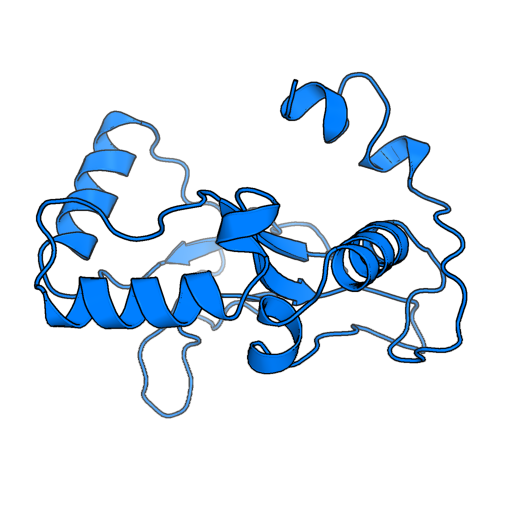8 N N . LEU A 1 168 ? -3.518 5.636 -13.960 1.00 97.06 168 LEU A N 1
ATOM 1309 C CA . LEU A 1 168 ? -3.634 7.076 -14.213 1.00 97.06 168 LEU A CA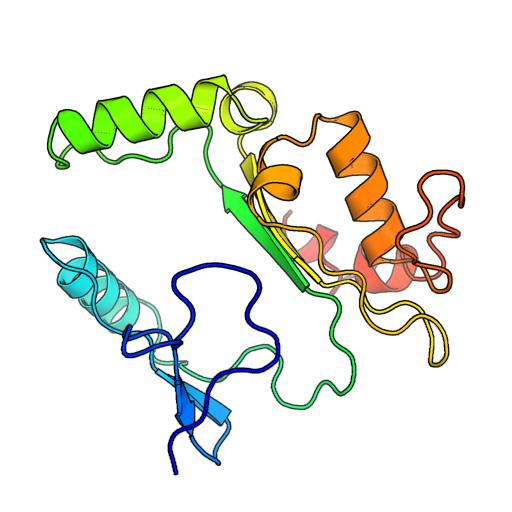 1
ATOM 1310 C C . LEU A 1 168 ? -5.056 7.472 -14.629 1.00 97.06 168 LEU A C 1
ATOM 1312 O O . LEU A 1 168 ? -5.554 8.477 -14.141 1.00 97.06 168 LEU A O 1
ATOM 1316 N N . ALA A 1 169 ? -5.729 6.669 -15.458 1.00 97.12 169 ALA A N 1
ATOM 1317 C CA . ALA A 1 169 ? -7.113 6.924 -15.870 1.00 97.12 169 ALA A CA 1
ATOM 1318 C C . ALA A 1 169 ? -8.135 6.710 -14.739 1.00 97.12 169 ALA A C 1
ATOM 1320 O O . ALA A 1 169 ? -9.243 7.218 -14.819 1.00 97.12 169 ALA A O 1
ATOM 1321 N N . GLN A 1 170 ? -7.784 5.943 -13.702 1.00 95.75 170 GLN A N 1
ATOM 1322 C CA . GLN A 1 170 ? -8.639 5.729 -12.528 1.00 95.75 170 GLN A CA 1
ATOM 1323 C C . GLN A 1 170 ? -8.431 6.788 -11.434 1.00 95.75 170 GLN A C 1
ATOM 1325 O O . GLN A 1 170 ? -9.282 6.940 -10.559 1.00 95.75 170 GLN A O 1
ATOM 1330 N N . LEU A 1 171 ? -7.282 7.472 -11.438 1.00 94.06 171 LEU A N 1
ATOM 1331 C CA . LEU A 1 171 ? -6.944 8.516 -10.467 1.00 94.06 171 LEU A CA 1
ATOM 1332 C C . LEU A 1 171 ? -7.292 9.935 -10.945 1.00 94.06 171 LEU A C 1
ATOM 1334 O O . LEU A 1 171 ? -7.380 10.826 -10.098 1.00 94.06 171 LEU A O 1
ATOM 1338 N N . LEU A 1 172 ? -7.425 10.142 -12.259 1.00 86.69 172 LEU A N 1
ATOM 1339 C CA . LEU A 1 172 ? -7.777 11.412 -12.909 1.00 86.69 172 LEU A CA 1
ATOM 1340 C C . LEU A 1 172 ? -9.265 11.452 -13.264 1.00 86.69 172 LEU A C 1
ATOM 1342 O O . LEU A 1 172 ? -9.853 12.545 -13.111 1.00 86.69 172 LEU A O 1
#

Organism: Hevea brasiliensis (NCBI:txid3981)

Nearest PDB structures (foldseek):
  4frf-assembly1_B  TM=8.396E-01  e=5.198E-12  Arabidopsis thaliana
  4frf-assembly1_A  TM=8.567E-01  e=9.176E-12  Arabidopsis thaliana
  4o4b-assembly1_B  TM=7.634E-01  e=1.237E-04  Entamoeba histolytica HM-1:IMSS-A
  8omi-assembly1_A  TM=8.465E-01  e=5.285E-04  Entamoeba histolytica
  2if8-assembly1_A  TM=7.296E-01  e=4.658E-04  Saccharomyces cerevisiae

Sequence (172 aa):
MLKIPEHQVAGHKACHGLLGALMDDSGRFYKPLQDDERGPREVTFYASFSSNTMDVVSGHSHPSIMYSKIGSRTWYPQVPEDYIQRCLKKNRETSSLSLGFRLSGLQVHGNKESGFWKPEREVVWKLTADGIQLVLRKLVSSNSSADPYLVPDSLFASSVYGGSTGILAQLL

Foldseek 3Di:
DKAWDPPDFADDGPDDNDDAWIADPVQFIDGDQDPDCRRVVVVVVCVPPHDDRGDPCPPPPADWDWDKDAALFDDDPPDDPVVRVVRVVLSVQFCCNVPRMFTQTTWAQADPVQGIDTDDSVVRRNDDPVRVVQRVLLNQANHRHPDPPDRGPSPRVCVACHDCPHPVVVVD

Radius of gyration: 17.54 Å; Cα contacts (8 Å, |Δi|>4): 256; chains: 1; bounding box: 46×40×43 Å

InterPro domains:
  IPR005522 Inositol polyphosphate kinase [PF03770] (55-146)
  IPR005522 Inositol polyphosphate kinase [PTHR12400] (55-145)
  IPR038286 Inositol polyphosphate kinase superfamily [G3DSA:3.30.470.160] (21-157)

Secondary structure (DSSP, 8-state):
--B--TT--SS-B-BTTB--BEE-TT-BEEPPPPTTTHHHHHHHHHHHH----B-TTTT-SS--EEEEEE-S----TTS-HHHHHHHHHHHHTSTHHHHSEEEEEEEEE--TTT-EE---HHHHHT--HHHHHHHHHHHT-SS--S-SSPPP--TTHHHHTSSTTSHHHHH-

Mean predicted aligned error: 4.37 Å

pLDDT: mean 92.21, std 4.86, range [66.75, 97.94]